Protein AF-A0A1J3D8B1-F1 (afdb_monomer_lite)

Radius of gyration: 13.76 Å; chains: 1; bounding box: 32×30×29 Å

Organism: Noccaea caerulescens (NCBI:txid107243)

Structure (mmCIF, N/CA/C/O backbone):
data_AF-A0A1J3D8B1-F1
#
_entry.id   AF-A0A1J3D8B1-F1
#
loop_
_atom_site.group_PDB
_atom_site.id
_atom_site.type_symbol
_atom_site.label_atom_id
_atom_site.label_alt_id
_atom_site.label_comp_id
_atom_site.label_asym_id
_atom_site.label_entity_id
_atom_site.label_seq_id
_atom_site.pdbx_PDB_ins_code
_atom_sit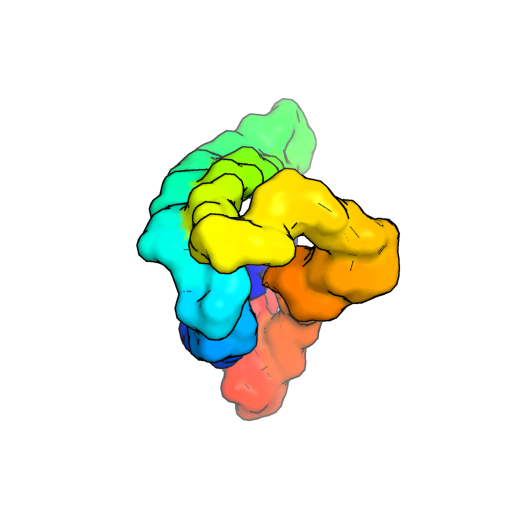e.Cartn_x
_atom_site.Cartn_y
_atom_site.Cartn_z
_atom_site.occupancy
_atom_site.B_iso_or_equiv
_atom_site.auth_seq_id
_atom_site.auth_comp_id
_atom_site.auth_asym_id
_atom_site.auth_atom_id
_atom_site.pdbx_PDB_model_num
ATOM 1 N N . MET A 1 1 ? 9.897 -0.429 -9.296 1.00 33.38 1 MET A N 1
ATOM 2 C CA . MET A 1 1 ? 9.278 -0.953 -8.066 1.00 33.38 1 MET A CA 1
ATOM 3 C C . MET A 1 1 ? 7.856 -1.336 -8.407 1.00 33.38 1 MET A C 1
ATOM 5 O O . MET A 1 1 ? 7.008 -0.466 -8.457 1.00 33.38 1 MET A O 1
ATOM 9 N N . LYS A 1 2 ? 7.612 -2.586 -8.790 1.00 34.25 2 LYS A N 1
ATOM 10 C CA . LYS A 1 2 ? 6.241 -3.059 -8.968 1.00 34.25 2 LYS A CA 1
ATOM 11 C C . LYS A 1 2 ? 5.695 -3.318 -7.565 1.00 34.25 2 LYS A C 1
ATOM 13 O O . LYS A 1 2 ? 6.302 -4.067 -6.813 1.00 34.25 2 LYS A O 1
ATOM 18 N N . VAL A 1 3 ? 4.632 -2.618 -7.187 1.00 42.84 3 VAL A N 1
ATOM 19 C CA . VAL A 1 3 ? 3.940 -2.875 -5.922 1.00 42.84 3 VAL A CA 1
ATOM 20 C C . VAL A 1 3 ? 2.943 -3.987 -6.214 1.00 42.84 3 VAL A C 1
ATOM 22 O O . VAL A 1 3 ? 1.920 -3.753 -6.855 1.00 42.84 3 VAL A O 1
ATOM 25 N N . TYR A 1 4 ? 3.299 -5.212 -5.843 1.00 45.88 4 TYR A N 1
ATOM 26 C CA . TYR A 1 4 ? 2.428 -6.371 -5.970 1.00 45.88 4 TYR A CA 1
ATOM 27 C C . TYR A 1 4 ? 1.621 -6.504 -4.680 1.00 45.88 4 TYR A C 1
ATOM 29 O O . TYR A 1 4 ? 2.173 -6.842 -3.640 1.00 45.88 4 TYR A O 1
ATOM 37 N N . ILE A 1 5 ? 0.311 -6.259 -4.739 1.00 53.59 5 ILE A N 1
ATOM 38 C CA . ILE A 1 5 ? -0.589 -6.760 -3.695 1.00 53.59 5 ILE A CA 1
ATOM 39 C C . ILE A 1 5 ? -0.779 -8.242 -4.014 1.00 53.59 5 ILE A C 1
ATOM 41 O O . ILE A 1 5 ? -1.510 -8.605 -4.939 1.00 53.59 5 ILE A O 1
ATOM 45 N N . THR A 1 6 ? -0.022 -9.104 -3.344 1.00 46.69 6 THR A N 1
ATOM 46 C CA . THR A 1 6 ? -0.019 -10.541 -3.636 1.00 46.69 6 THR A CA 1
ATOM 47 C C . THR A 1 6 ? -1.378 -11.164 -3.283 1.00 46.69 6 THR A C 1
ATOM 49 O O . THR A 1 6 ? -2.090 -10.703 -2.388 1.00 46.69 6 THR A O 1
ATOM 52 N N . LYS A 1 7 ? -1.763 -12.266 -3.950 1.00 40.62 7 LYS A N 1
ATOM 53 C CA . LYS A 1 7 ? -2.992 -13.020 -3.608 1.0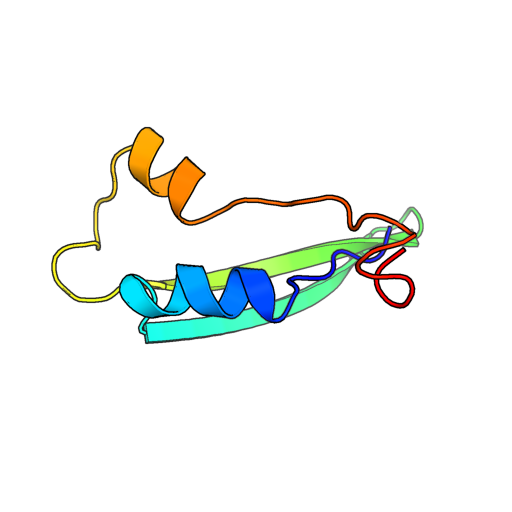0 40.62 7 LYS A CA 1
ATOM 54 C C . LYS A 1 7 ? -3.029 -13.486 -2.142 1.00 40.62 7 LYS A C 1
ATOM 56 O O . LYS A 1 7 ? -4.112 -13.678 -1.590 1.00 40.62 7 LYS A O 1
ATOM 61 N N . ARG A 1 8 ? -1.861 -13.631 -1.504 1.00 40.16 8 ARG A N 1
ATOM 62 C CA . ARG A 1 8 ? -1.730 -13.919 -0.068 1.00 40.16 8 ARG A CA 1
ATOM 63 C C . ARG A 1 8 ? -2.218 -12.752 0.798 1.00 40.16 8 ARG A C 1
ATOM 65 O O . ARG A 1 8 ? -3.008 -12.995 1.705 1.00 40.16 8 ARG A O 1
ATOM 72 N N . GLN A 1 9 ? -1.865 -11.506 0.468 1.00 47.78 9 GLN A N 1
ATOM 73 C CA . GLN A 1 9 ? -2.400 -10.324 1.164 1.00 47.78 9 GLN A CA 1
ATOM 74 C C . GLN A 1 9 ? -3.906 -10.137 0.936 1.00 47.78 9 GLN A C 1
ATOM 76 O O . GLN A 1 9 ? -4.631 -9.811 1.872 1.00 47.78 9 GLN A O 1
ATOM 81 N N . ILE A 1 10 ? -4.410 -10.458 -0.263 1.00 49.22 10 ILE A N 1
ATOM 82 C CA . ILE A 1 10 ? -5.854 -10.428 -0.575 1.00 49.22 10 ILE A CA 1
ATOM 83 C C .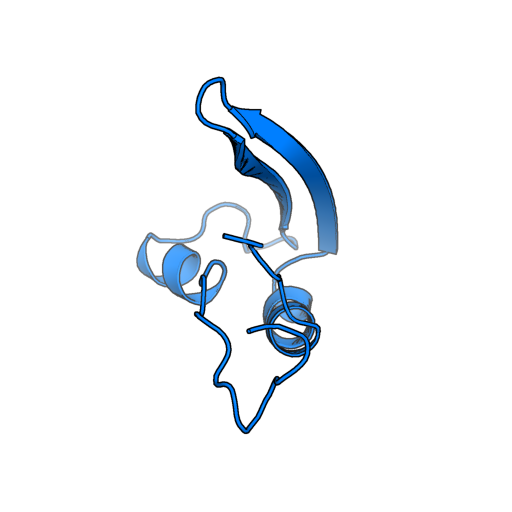 ILE A 1 10 ? -6.665 -11.360 0.354 1.00 49.22 10 ILE A C 1
ATOM 85 O O . ILE A 1 10 ? -7.834 -11.083 0.618 1.00 49.22 10 ILE A O 1
ATOM 89 N N . THR A 1 11 ? -6.048 -12.419 0.896 1.00 41.62 11 THR A N 1
ATOM 90 C CA . THR A 1 11 ? -6.711 -13.396 1.784 1.00 41.62 11 THR A CA 1
ATOM 91 C C . THR A 1 11 ? -6.843 -12.903 3.237 1.00 41.62 11 THR A C 1
ATOM 93 O O . THR A 1 11 ? -7.836 -13.209 3.888 1.00 41.62 11 THR A O 1
ATOM 96 N N . TYR A 1 12 ? -5.900 -12.099 3.749 1.00 49.22 12 TYR A N 1
ATOM 97 C CA . TYR A 1 12 ? -6.036 -11.444 5.068 1.00 49.22 12 TYR A CA 1
ATOM 98 C C . TYR A 1 12 ? -6.951 -10.210 5.005 1.00 49.22 12 TYR A C 1
ATOM 100 O O . TYR A 1 12 ? -7.736 -9.952 5.915 1.00 49.22 12 TYR A O 1
ATOM 108 N N . ILE A 1 13 ? -6.921 -9.506 3.873 1.00 55.12 13 ILE A N 1
ATOM 109 C CA . ILE A 1 13 ? -7.774 -8.353 3.570 1.00 55.12 13 ILE A CA 1
ATOM 110 C C . ILE A 1 13 ? -9.264 -8.741 3.504 1.00 55.12 13 ILE A C 1
ATOM 112 O O . ILE A 1 13 ? -10.114 -7.947 3.891 1.00 55.12 13 ILE A O 1
ATOM 116 N N . THR A 1 14 ? -9.617 -9.966 3.095 1.00 53.09 14 THR A N 1
ATOM 117 C CA . THR A 1 14 ? -11.027 -10.366 2.887 1.00 53.09 14 THR A CA 1
ATOM 118 C C . THR A 1 14 ? -11.866 -10.454 4.168 1.00 53.09 14 THR A C 1
ATOM 120 O O . THR A 1 14 ? -13.093 -10.447 4.082 1.00 53.09 14 THR A O 1
ATOM 123 N N . ILE A 1 15 ? -11.241 -10.523 5.351 1.00 65.25 15 ILE A N 1
ATOM 124 C CA . ILE A 1 15 ? -11.964 -10.566 6.634 1.00 65.25 15 ILE A CA 1
ATOM 125 C C . ILE A 1 15 ? -12.543 -9.184 6.972 1.00 65.25 15 ILE A C 1
ATOM 127 O O . ILE A 1 15 ? -13.670 -9.091 7.446 1.00 65.25 15 ILE A O 1
ATOM 131 N N . TYR A 1 16 ? -11.803 -8.114 6.674 1.00 71.12 16 TYR A N 1
ATOM 132 C CA . TYR A 1 16 ? -12.165 -6.740 7.041 1.00 71.12 16 TYR A CA 1
ATOM 133 C C . TYR A 1 16 ? -12.663 -5.908 5.857 1.00 71.12 16 TYR A C 1
ATOM 135 O O . TYR A 1 16 ? -13.352 -4.910 6.057 1.00 71.12 16 TYR A O 1
ATOM 143 N N . VAL A 1 17 ? -12.332 -6.302 4.623 1.00 75.88 17 VAL A N 1
ATOM 144 C CA . VAL A 1 17 ? -12.574 -5.525 3.403 1.00 75.88 17 VAL A CA 1
ATOM 145 C C . VAL A 1 17 ? -13.602 -6.223 2.514 1.00 75.88 17 VAL A C 1
ATOM 147 O O . VAL A 1 17 ? -13.437 -7.369 2.105 1.00 75.88 17 VAL A O 1
ATOM 150 N N . PHE A 1 18 ? -14.670 -5.502 2.189 1.0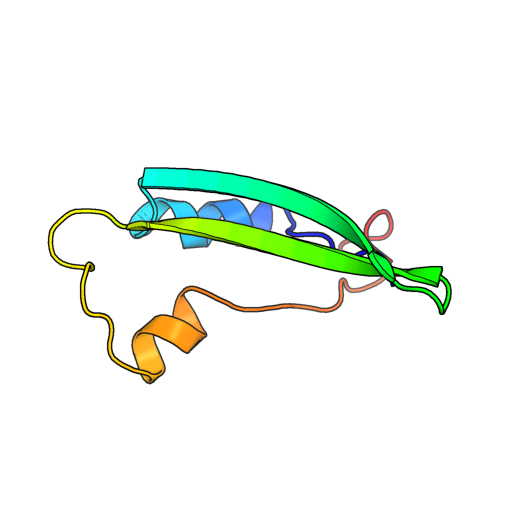0 82.38 18 PHE A N 1
ATOM 151 C CA . PHE A 1 18 ? -15.762 -5.935 1.321 1.00 82.38 18 PHE A CA 1
ATOM 152 C C . PHE A 1 18 ? -15.474 -5.694 -0.170 1.00 82.38 18 PHE A C 1
ATOM 154 O O . PHE A 1 18 ? -15.917 -6.464 -1.019 1.00 82.38 18 PHE A O 1
ATOM 161 N N . SER A 1 19 ? -14.747 -4.625 -0.511 1.00 83.62 19 SER A N 1
ATOM 162 C CA . SER A 1 19 ? -14.429 -4.275 -1.901 1.00 83.62 19 SER A CA 1
ATOM 163 C C . SER A 1 19 ? -13.133 -3.472 -2.005 1.00 83.62 19 SER A C 1
ATOM 165 O O . SER A 1 19 ? -12.758 -2.764 -1.068 1.00 83.62 19 SER A O 1
ATOM 167 N N . VAL A 1 20 ? -12.462 -3.566 -3.157 1.00 82.69 20 VAL A N 1
ATOM 168 C CA . VAL A 1 20 ? -11.202 -2.875 -3.457 1.00 82.69 20 VAL A CA 1
ATOM 169 C C . VAL A 1 20 ? -11.249 -2.291 -4.865 1.00 82.69 20 VAL A C 1
ATOM 171 O O . VAL A 1 20 ? -11.614 -2.978 -5.819 1.00 82.69 20 VAL A O 1
ATOM 174 N N . VAL A 1 21 ? -10.819 -1.039 -5.007 1.00 86.06 21 VAL A N 1
ATOM 175 C CA . VAL A 1 21 ? -10.538 -0.404 -6.302 1.00 86.06 21 VAL A CA 1
ATOM 176 C C . VAL A 1 21 ? -9.137 0.176 -6.245 1.00 86.06 21 VAL A C 1
ATOM 178 O O . VAL A 1 21 ? -8.781 0.825 -5.267 1.00 86.06 21 VAL A O 1
ATOM 181 N N . TYR A 1 22 ? -8.339 -0.034 -7.289 1.00 86.00 22 TYR A N 1
ATOM 182 C CA . TYR A 1 22 ? -7.002 0.540 -7.363 1.00 86.00 22 TYR A CA 1
ATOM 183 C C . TYR A 1 22 ? -6.690 1.090 -8.752 1.00 86.00 22 TYR A C 1
ATOM 185 O O . TYR A 1 22 ? -7.171 0.587 -9.768 1.00 86.00 22 TYR A O 1
ATOM 193 N N . THR A 1 23 ? -5.852 2.120 -8.787 1.00 87.94 23 THR A N 1
ATOM 194 C CA . THR A 1 23 ? -5.265 2.678 -10.005 1.00 87.94 23 THR A CA 1
ATOM 195 C C . THR A 1 23 ? -3.755 2.765 -9.841 1.00 87.94 23 THR A C 1
ATOM 197 O O . THR A 1 23 ? -3.243 2.938 -8.735 1.00 87.94 23 THR A O 1
ATOM 200 N N . ILE A 1 24 ? -3.029 2.606 -10.948 1.00 85.88 24 ILE A N 1
ATOM 201 C CA . ILE A 1 24 ? -1.571 2.731 -10.984 1.00 85.88 24 ILE A CA 1
ATOM 202 C C . ILE A 1 24 ? -1.230 3.862 -11.943 1.00 85.88 24 ILE A C 1
ATOM 204 O O . ILE A 1 24 ? -1.594 3.820 -13.117 1.00 85.88 24 ILE A O 1
ATOM 208 N N . GLU A 1 25 ? -0.495 4.847 -11.447 1.00 91.56 25 GLU A N 1
ATOM 209 C CA . GLU A 1 25 ? -0.010 5.988 -12.213 1.00 91.56 25 GLU A CA 1
ATOM 210 C C . GLU A 1 25 ? 1.512 6.056 -12.141 1.00 91.56 25 GLU A C 1
ATOM 212 O O . GLU A 1 25 ? 2.116 5.715 -11.130 1.00 91.56 25 GLU A O 1
ATOM 217 N N . PHE A 1 26 ? 2.172 6.506 -13.203 1.00 87.12 26 PHE A N 1
ATOM 218 C CA . PHE A 1 26 ? 3.624 6.675 -13.192 1.00 87.12 26 PHE A CA 1
ATOM 219 C C . PHE A 1 26 ? 3.972 8.120 -12.841 1.00 87.12 26 PHE A C 1
ATOM 221 O O . PHE A 1 26 ? 3.594 9.055 -13.547 1.00 87.12 26 PHE A O 1
ATOM 228 N N . GLN A 1 27 ? 4.726 8.320 -11.758 1.00 86.75 27 GLN A N 1
ATOM 229 C CA . GLN A 1 27 ? 5.221 9.647 -11.398 1.00 86.75 27 GLN A CA 1
ATOM 230 C C . GLN A 1 27 ? 6.228 10.149 -12.441 1.00 86.75 27 GLN A C 1
ATOM 232 O O . GLN A 1 27 ? 6.844 9.366 -13.160 1.00 86.75 27 GLN A O 1
ATOM 237 N N . LYS A 1 28 ? 6.498 11.464 -12.464 1.00 87.94 28 LYS A N 1
ATOM 238 C CA . LYS A 1 28 ? 7.473 12.104 -13.380 1.00 87.94 28 LYS A CA 1
ATOM 239 C C . LYS A 1 28 ? 8.882 11.478 -13.368 1.00 87.94 28 LYS A C 1
ATOM 241 O O . LYS A 1 28 ? 9.657 11.722 -14.284 1.00 87.94 28 LYS A O 1
ATOM 246 N N . ARG A 1 29 ? 9.225 10.694 -12.336 1.00 88.25 29 ARG A N 1
ATOM 247 C CA . ARG A 1 29 ? 10.494 9.950 -12.197 1.00 88.25 29 ARG A CA 1
ATOM 248 C C . ARG A 1 29 ? 10.392 8.470 -12.601 1.00 88.25 29 ARG A C 1
ATOM 250 O O . ARG A 1 29 ? 11.283 7.693 -12.284 1.00 88.25 29 ARG A O 1
ATOM 257 N N . GLY A 1 30 ? 9.304 8.071 -13.257 1.00 87.00 30 GLY A N 1
ATOM 258 C CA . GLY A 1 30 ? 9.082 6.716 -13.766 1.00 87.00 30 GLY A CA 1
ATOM 259 C C . GLY A 1 30 ? 8.756 5.666 -12.701 1.00 87.00 30 GLY A C 1
ATOM 260 O O . GLY A 1 30 ? 8.612 4.494 -13.039 1.00 87.00 30 GLY A O 1
ATOM 261 N N . LEU A 1 31 ? 8.629 6.052 -11.427 1.00 84.50 31 LEU A N 1
ATOM 262 C CA . LEU A 1 31 ? 8.173 5.138 -10.384 1.00 84.50 31 LEU A CA 1
ATOM 263 C C . LEU A 1 31 ? 6.646 5.017 -10.437 1.00 84.50 31 LEU A C 1
ATOM 265 O O . LEU A 1 31 ? 5.969 6.049 -10.503 1.00 84.50 31 LEU A O 1
ATOM 269 N N . PRO A 1 32 ? 6.096 3.794 -10.401 1.00 83.69 32 PRO A N 1
ATOM 270 C CA . PRO A 1 32 ? 4.662 3.613 -10.274 1.00 83.69 32 PRO A CA 1
ATOM 271 C C . PRO A 1 32 ? 4.212 4.041 -8.871 1.00 83.69 32 PRO A C 1
ATOM 273 O O . PRO A 1 32 ? 4.892 3.803 -7.873 1.00 83.69 32 PRO A O 1
ATOM 276 N N . HIS A 1 33 ? 3.056 4.679 -8.821 1.00 82.75 33 HIS A N 1
ATOM 277 C CA . HIS A 1 33 ? 2.336 5.128 -7.645 1.00 82.75 33 HIS A CA 1
ATOM 278 C C . HIS A 1 33 ? 0.953 4.494 -7.708 1.00 82.75 33 HIS A C 1
ATOM 280 O O . HIS A 1 33 ? 0.265 4.614 -8.720 1.00 82.75 33 HIS A O 1
ATOM 286 N N . ALA A 1 34 ? 0.561 3.794 -6.651 1.00 83.56 34 ALA A N 1
ATOM 287 C CA . ALA A 1 34 ? -0.743 3.157 -6.579 1.00 83.56 34 ALA A CA 1
ATOM 288 C C . ALA A 1 34 ? -1.676 3.987 -5.693 1.00 83.56 34 ALA A C 1
ATOM 290 O O . ALA A 1 34 ? -1.313 4.329 -4.569 1.00 83.56 34 ALA A O 1
ATOM 291 N N . HIS A 1 35 ? -2.879 4.276 -6.182 1.00 84.12 35 HIS A N 1
ATOM 292 C CA . HIS A 1 35 ? -3.990 4.731 -5.352 1.00 84.12 35 HIS A CA 1
ATOM 293 C C . HIS A 1 35 ? -4.902 3.536 -5.105 1.00 84.12 35 HIS A C 1
ATOM 295 O O . HIS A 1 35 ? -5.369 2.920 -6.059 1.00 84.12 35 HIS A O 1
ATOM 301 N N . ILE A 1 36 ? -5.138 3.188 -3.842 1.00 83.81 36 ILE A N 1
ATOM 302 C CA . ILE A 1 36 ? -5.942 2.026 -3.451 1.00 83.81 36 ILE A CA 1
ATOM 303 C C . ILE A 1 36 ? -7.064 2.524 -2.541 1.00 83.81 36 ILE A C 1
ATOM 305 O O . ILE A 1 36 ? -6.799 3.141 -1.512 1.00 83.81 36 ILE A O 1
ATOM 309 N N . LEU A 1 37 ? -8.313 2.269 -2.927 1.00 85.69 37 LEU A N 1
ATOM 310 C CA . LEU A 1 37 ? -9.496 2.486 -2.102 1.00 85.69 37 LEU A CA 1
ATOM 311 C C . LEU A 1 37 ? -10.002 1.143 -1.580 1.00 85.69 37 LEU A C 1
ATOM 313 O O . LEU A 1 37 ? -10.191 0.198 -2.350 1.00 85.69 37 LEU A O 1
ATOM 317 N N . LEU A 1 38 ? -10.251 1.094 -0.274 1.00 82.88 38 LEU A N 1
ATOM 318 C CA . LEU A 1 38 ? -10.763 -0.069 0.442 1.00 82.88 38 LEU A CA 1
ATOM 319 C C . LEU A 1 38 ? -12.133 0.272 1.035 1.00 82.88 38 LEU A C 1
ATOM 321 O O . LEU A 1 38 ? -12.296 1.319 1.662 1.00 82.88 38 LEU A O 1
ATOM 325 N N . TRP A 1 39 ? -13.104 -0.623 0.871 1.00 84.38 39 TRP A N 1
ATOM 326 C CA . TRP A 1 39 ? -14.383 -0.562 1.579 1.00 84.38 39 TRP A CA 1
ATOM 327 C C . TRP A 1 39 ? -14.384 -1.597 2.689 1.00 84.38 39 TRP A C 1
ATOM 329 O O . TRP A 1 39 ? -14.311 -2.791 2.406 1.00 84.38 39 TRP A O 1
ATOM 339 N N . LEU A 1 40 ? -14.471 -1.143 3.936 1.00 83.56 40 LEU A N 1
ATOM 340 C CA . LEU A 1 40 ? -14.455 -2.011 5.111 1.00 83.56 40 LEU A CA 1
ATOM 341 C C . LEU A 1 40 ? -15.859 -2.541 5.430 1.00 83.56 40 LEU A C 1
ATOM 343 O O . LEU A 1 40 ? -16.861 -1.892 5.118 1.00 83.56 40 LEU A O 1
ATOM 347 N N . GLN A 1 41 ? -15.930 -3.720 6.043 1.00 83.31 41 GLN A N 1
ATOM 348 C CA . GLN A 1 41 ? -17.176 -4.276 6.570 1.00 83.31 41 GLN A CA 1
ATOM 349 C C . GLN A 1 41 ? -17.735 -3.410 7.715 1.00 83.31 41 GLN A C 1
ATOM 351 O O . GLN A 1 41 ? -17.010 -2.645 8.361 1.00 83.31 41 GLN A O 1
ATOM 356 N N . GLU A 1 42 ? -19.039 -3.530 7.978 1.00 81.56 42 GLU A N 1
ATOM 357 C CA . GLU A 1 42 ? -19.665 -2.852 9.118 1.00 81.56 42 GLU A CA 1
ATOM 358 C C . GLU A 1 42 ? -19.001 -3.259 10.441 1.00 81.56 42 GLU A C 1
ATOM 360 O O . GLU A 1 42 ? -18.694 -4.429 10.659 1.00 81.56 42 GLU A O 1
ATOM 365 N N . GLY A 1 43 ? -18.768 -2.281 11.323 1.00 81.25 43 GLY A N 1
ATOM 366 C CA . GLY A 1 43 ? -18.055 -2.484 12.589 1.00 81.25 43 GLY A CA 1
ATOM 367 C C . GLY A 1 43 ? -16.554 -2.193 12.521 1.00 81.25 43 GLY A C 1
ATOM 368 O O . GLY A 1 43 ? -15.941 -1.990 13.564 1.00 81.25 43 GLY A O 1
ATOM 369 N N . PHE A 1 44 ? -15.983 -2.070 11.318 1.00 79.06 44 PHE A N 1
ATOM 370 C CA . PHE A 1 44 ? -14.570 -1.735 11.103 1.00 79.06 44 PHE A CA 1
ATOM 371 C C . PHE A 1 44 ? -14.369 -0.378 10.426 1.00 79.06 44 PHE A C 1
ATOM 373 O O . PHE A 1 44 ? -13.293 -0.101 9.916 1.00 79.06 44 PHE A O 1
ATOM 380 N N . GLN A 1 45 ? -15.384 0.492 10.402 1.00 79.94 45 GLN A N 1
ATOM 381 C CA . GLN A 1 45 ? -15.291 1.788 9.711 1.00 79.94 45 GLN A CA 1
ATOM 382 C C . GLN A 1 45 ? -14.319 2.777 10.383 1.00 79.94 45 GLN A C 1
ATOM 384 O O . GLN A 1 45 ? -13.869 3.725 9.742 1.00 79.94 45 GLN A O 1
ATOM 389 N N . ASN A 1 46 ? -13.978 2.546 11.654 1.00 82.31 46 ASN A N 1
ATOM 390 C CA . ASN A 1 46 ? -13.092 3.392 12.453 1.00 82.31 46 ASN A CA 1
ATOM 391 C C . ASN A 1 46 ? -11.983 2.554 13.114 1.00 82.31 46 ASN A C 1
ATOM 393 O O . ASN A 1 46 ? -11.964 2.442 14.342 1.00 82.31 46 ASN A O 1
ATOM 397 N N . PRO A 1 47 ? -11.075 1.956 12.324 1.00 82.00 47 PRO A N 1
ATOM 398 C CA . PRO A 1 47 ? -9.978 1.178 12.876 1.00 82.00 47 PRO A CA 1
ATOM 399 C C . PRO A 1 47 ? -9.011 2.097 13.634 1.00 82.00 47 PRO A C 1
ATOM 401 O O . PRO A 1 47 ? -8.745 3.237 13.238 1.00 82.00 47 PRO A O 1
ATOM 404 N N . SER A 1 48 ? -8.478 1.598 14.740 1.00 87.00 48 SER A N 1
ATOM 405 C CA . SER A 1 48 ? -7.326 2.177 15.420 1.00 87.00 48 SER A CA 1
ATOM 406 C C . SER A 1 48 ? -6.084 2.117 14.529 1.00 87.00 48 SER A C 1
ATOM 408 O O . SER A 1 48 ? -6.021 1.362 13.563 1.00 87.00 48 SER A O 1
ATOM 410 N N . ILE A 1 49 ? -5.055 2.893 14.875 1.00 84.81 49 ILE A N 1
ATOM 411 C CA . ILE A 1 49 ? -3.786 2.910 14.127 1.00 84.81 49 ILE A CA 1
ATOM 41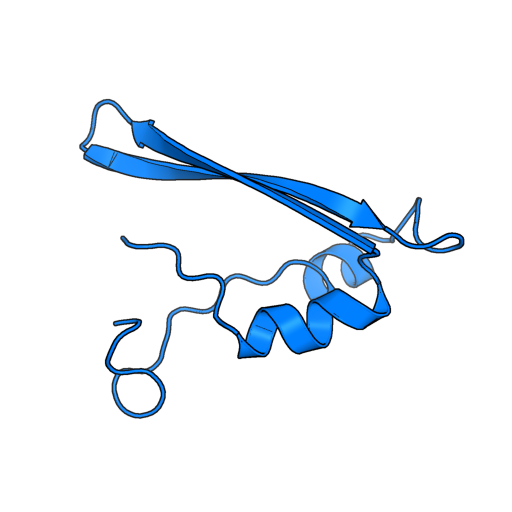2 C C . ILE A 1 49 ? -3.189 1.498 14.014 1.00 84.81 49 ILE A C 1
ATOM 414 O O . ILE A 1 49 ? -2.726 1.115 12.949 1.00 84.81 49 ILE A O 1
ATOM 418 N N . HIS A 1 50 ? -3.267 0.707 15.087 1.00 84.50 50 HIS A N 1
ATOM 419 C CA . HIS A 1 50 ? -2.762 -0.665 15.094 1.00 84.50 50 HIS A CA 1
ATOM 420 C C . HIS A 1 50 ? -3.548 -1.577 14.143 1.00 84.50 50 HIS A C 1
ATOM 422 O O . HIS A 1 50 ? -2.963 -2.378 13.424 1.00 84.50 50 HIS A O 1
ATOM 428 N N . GLU A 1 51 ? -4.875 -1.436 14.105 1.00 80.38 51 GLU A N 1
ATOM 429 C CA . GLU A 1 51 ? -5.725 -2.197 13.183 1.00 80.38 51 GLU A CA 1
ATOM 430 C C . GLU A 1 51 ? -5.476 -1.784 11.727 1.00 80.38 51 GLU A C 1
ATOM 432 O O . GLU A 1 51 ? -5.495 -2.630 10.840 1.00 80.38 51 GLU A O 1
ATOM 437 N N . ILE A 1 52 ? -5.189 -0.503 11.464 1.00 80.12 52 ILE A N 1
ATOM 438 C CA . ILE A 1 52 ? -4.808 -0.039 10.122 1.00 80.12 52 ILE A CA 1
ATOM 439 C C . ILE A 1 52 ? -3.519 -0.719 9.660 1.00 80.12 52 ILE A C 1
ATOM 441 O O . ILE A 1 52 ? -3.478 -1.190 8.526 1.00 80.12 52 ILE A O 1
ATOM 445 N N . ASP A 1 53 ? -2.499 -0.793 10.516 1.00 80.50 53 ASP A N 1
ATOM 446 C CA . ASP A 1 53 ? -1.224 -1.435 10.179 1.00 80.50 53 ASP A CA 1
ATOM 447 C C . ASP A 1 53 ? -1.386 -2.945 9.936 1.00 80.50 53 ASP A C 1
ATOM 449 O O . ASP A 1 53 ? -0.721 -3.502 9.066 1.00 80.50 53 ASP A O 1
ATOM 453 N N . GLU A 1 54 ? -2.294 -3.616 10.652 1.00 76.62 54 GLU A N 1
ATOM 454 C CA . GLU A 1 54 ? -2.625 -5.025 10.398 1.00 76.62 54 GLU A CA 1
ATOM 455 C C . GLU A 1 54 ? -3.389 -5.224 9.078 1.00 76.62 54 GLU A C 1
ATOM 457 O O . GLU A 1 54 ? -3.157 -6.204 8.366 1.00 76.62 54 GLU A O 1
ATOM 462 N N . ILE A 1 55 ? -4.291 -4.299 8.733 1.00 73.69 55 ILE A N 1
ATOM 463 C CA . ILE A 1 55 ? -5.106 -4.360 7.510 1.00 73.69 55 ILE A CA 1
ATOM 464 C C . ILE A 1 55 ? -4.281 -3.980 6.269 1.00 73.69 55 ILE A C 1
ATOM 466 O O . ILE A 1 55 ? -4.472 -4.563 5.199 1.00 73.69 55 ILE A O 1
ATOM 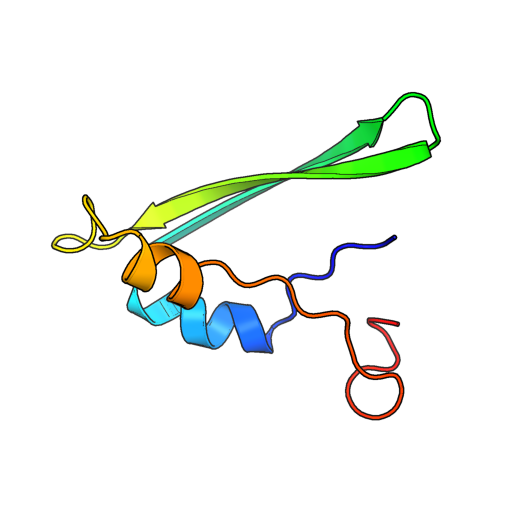470 N N . ILE A 1 56 ? -3.383 -2.997 6.387 1.00 75.12 56 ILE A N 1
ATOM 471 C CA . ILE A 1 56 ? -2.610 -2.424 5.282 1.00 75.12 56 ILE A CA 1
ATOM 472 C C . ILE A 1 56 ? -1.120 -2.654 5.532 1.00 75.12 56 ILE A C 1
ATOM 474 O O . ILE A 1 56 ? -0.425 -1.827 6.113 1.00 75.12 56 ILE A O 1
ATOM 478 N N . THR A 1 57 ? -0.601 -3.753 4.993 1.00 72.88 57 THR A N 1
ATOM 479 C CA . THR A 1 57 ? 0.840 -4.013 4.935 1.00 72.88 57 THR A CA 1
ATOM 480 C C . THR A 1 57 ? 1.335 -3.965 3.495 1.00 72.88 57 THR A C 1
ATOM 482 O O . THR A 1 57 ? 0.609 -4.288 2.556 1.00 72.88 57 THR A O 1
ATOM 485 N N . ALA A 1 58 ? 2.591 -3.574 3.298 1.00 70.12 58 ALA A N 1
ATOM 486 C CA . ALA A 1 58 ? 3.271 -3.682 2.013 1.00 70.12 58 ALA A CA 1
ATOM 487 C C . ALA A 1 58 ? 4.527 -4.528 2.212 1.00 70.12 58 ALA A C 1
ATOM 489 O O . ALA A 1 58 ? 5.513 -4.062 2.782 1.00 70.12 58 ALA A O 1
ATOM 490 N N . GLU A 1 59 ? 4.479 -5.779 1.769 1.00 71.69 59 GLU A N 1
ATOM 491 C CA . GLU A 1 59 ? 5.619 -6.687 1.849 1.00 71.69 59 GLU A CA 1
ATOM 492 C C . GLU A 1 59 ? 6.416 -6.648 0.544 1.00 71.69 59 GLU A C 1
ATOM 494 O O . GLU A 1 59 ? 5.854 -6.596 -0.552 1.00 71.69 59 GLU A O 1
ATOM 499 N N . ILE A 1 60 ? 7.745 -6.664 0.659 1.00 76.25 60 ILE A N 1
ATOM 500 C CA . ILE A 1 60 ? 8.610 -6.923 -0.491 1.00 76.25 60 ILE A CA 1
ATOM 501 C C . ILE A 1 60 ? 8.588 -8.442 -0.699 1.00 76.25 60 ILE A C 1
ATOM 503 O O . ILE A 1 60 ? 8.916 -9.161 0.247 1.00 76.25 60 ILE A O 1
ATOM 507 N N . PRO A 1 61 ? 8.199 -8.938 -1.886 1.00 73.19 61 PRO A N 1
ATOM 508 C CA . PRO A 1 61 ? 8.165 -10.371 -2.147 1.00 73.19 61 PRO A CA 1
ATOM 509 C C . PRO A 1 61 ? 9.553 -10.985 -1.945 1.00 73.19 61 PRO A C 1
ATOM 511 O O . PRO A 1 61 ? 10.573 -10.338 -2.178 1.00 73.19 61 PRO A O 1
ATOM 514 N N . ASP A 1 62 ? 9.604 -12.231 -1.485 1.00 82.56 62 ASP A N 1
ATOM 515 C CA . ASP A 1 62 ? 10.851 -12.989 -1.404 1.00 82.56 62 ASP A CA 1
ATOM 516 C C . ASP A 1 62 ? 11.090 -13.705 -2.739 1.00 82.56 62 ASP A C 1
ATOM 518 O O . ASP A 1 62 ? 10.197 -14.385 -3.237 1.00 82.56 62 ASP A O 1
ATOM 522 N N . VAL A 1 63 ? 12.296 -13.592 -3.309 1.00 83.75 63 VAL A N 1
ATOM 523 C CA . VAL A 1 63 ? 12.665 -14.216 -4.600 1.00 83.75 63 VAL A CA 1
ATOM 524 C C . VAL A 1 63 ? 12.323 -15.705 -4.668 1.00 83.75 63 VAL A C 1
ATOM 526 O O . VAL A 1 63 ? 12.009 -16.213 -5.741 1.00 83.75 63 VAL A O 1
ATOM 529 N N . LYS A 1 64 ? 12.470 -16.440 -3.563 1.00 88.06 64 LYS A N 1
ATOM 530 C CA . LYS A 1 64 ? 12.295 -17.895 -3.544 1.00 88.06 64 LYS A CA 1
ATOM 531 C C . LYS A 1 64 ? 10.826 -18.284 -3.442 1.00 88.06 64 LYS A C 1
ATOM 533 O O . LYS A 1 64 ? 10.434 -19.280 -4.042 1.00 88.06 64 LYS A O 1
ATOM 538 N N . GLU A 1 65 ? 10.043 -17.516 -2.691 1.00 82.56 65 GLU A N 1
ATOM 539 C CA . GLU A 1 65 ? 8.630 -17.804 -2.416 1.00 82.56 65 GLU A CA 1
ATOM 540 C C . GLU A 1 65 ? 7.683 -17.173 -3.450 1.00 82.56 65 GLU A C 1
ATOM 542 O O . GLU A 1 65 ? 6.636 -17.744 -3.752 1.00 82.56 65 GLU A O 1
ATOM 547 N N . ASP A 1 66 ? 8.048 -16.016 -4.006 1.00 74.31 66 ASP A N 1
ATOM 548 C CA . ASP A 1 66 ? 7.308 -15.293 -5.045 1.00 74.31 66 ASP A CA 1
ATOM 549 C C . ASP A 1 66 ? 8.263 -14.707 -6.113 1.00 74.31 66 ASP A C 1
ATOM 551 O O . ASP A 1 66 ? 8.485 -13.493 -6.181 1.00 74.31 66 ASP A O 1
ATOM 555 N N . PRO A 1 67 ? 8.853 -15.565 -6.970 1.00 77.00 67 PRO A N 1
ATOM 556 C CA . PRO A 1 67 ? 9.782 -15.135 -8.016 1.00 77.00 67 PRO A CA 1
ATOM 557 C C . PRO A 1 67 ? 9.138 -14.274 -9.114 1.00 77.00 67 PRO A C 1
ATOM 559 O O . PRO A 1 67 ? 9.860 -13.604 -9.846 1.00 77.00 67 PRO A O 1
ATOM 562 N N . GLU A 1 68 ? 7.809 -14.287 -9.266 1.00 74.31 68 GLU A N 1
ATOM 563 C CA . GLU A 1 68 ? 7.104 -13.414 -10.220 1.00 74.31 68 GLU A CA 1
ATOM 564 C C . GLU A 1 68 ? 6.886 -11.996 -9.656 1.00 74.31 68 GLU A C 1
ATOM 566 O O . GLU A 1 68 ? 6.798 -11.019 -10.417 1.00 74.31 68 GLU A O 1
ATOM 571 N N . GLY A 1 69 ? 6.800 -11.887 -8.326 1.00 64.19 69 GLY A N 1
ATOM 572 C CA . GLY A 1 69 ? 6.685 -10.637 -7.581 1.00 64.19 69 GLY A CA 1
ATOM 573 C C . GLY A 1 69 ? 8.003 -9.874 -7.397 1.00 64.19 69 GLY A C 1
ATOM 574 O O . GLY A 1 69 ? 7.970 -8.662 -7.177 1.00 64.19 69 GLY A O 1
ATOM 575 N N . TYR A 1 70 ? 9.158 -10.537 -7.490 1.00 64.31 70 TYR A N 1
ATOM 576 C CA . TYR A 1 70 ? 10.475 -9.893 -7.355 1.00 64.31 70 TYR A CA 1
ATOM 577 C C . TYR A 1 70 ? 10.934 -9.188 -8.643 1.00 64.31 70 TYR A C 1
ATOM 579 O O . TYR A 1 70 ? 11.413 -8.031 -8.556 1.00 64.31 70 TYR A O 1
#

Foldseek 3Di:
DDQDCDVVLVVQLVVFFPDKDKDWDQDPVRDIDMDIDTHTDPPCPDDDPVVCCSNDDGDQDDCVRCVVSD

InterPro domains:
  IPR025476 Helitron helicase-like domain [PF14214] (18-38)

pLDDT: mean 73.65, std 15.53, range [33.38, 91.56]

Secondary structure (DSSP, 8-state):
------HHHHHHHHHHEEEEEEEEEE-TTS-EEEEEEEEEPTT-SS--HHHHHHH---PPPPTTT-TTT-

Sequence (70 aa):
MKVYITKRQITYITIYVFSVVYTIEFQKRGLPHAHILLWLQEGFQNPSIHEIDEIITAEIPDVKEDPEGY